Protein AF-M5BX01-F1 (afdb_monomer)

Secondary structure (DSSP, 8-state):
-PPPEEEEE-TTSHHHHHHHHHHHHTT-EEEEEEEGGGTT-HHHHHHHHTTPEEEEE-TT-HHHHHHHHTT-SEEEE---GGGHHHHHHHHHHHHHHH-

Radius of gyration: 12.38 Å; Cα contacts (8 Å, |Δi|>4): 169; chains: 1; bounding box: 31×28×32 Å

Sequence (99 aa):
MSTKTVALAGANGYVGKAFAKEFLQQGLDLRILTRGESINSAPLQEFKSKGASLHAISYDDEASIVKALQGVDVVVSTVAGTALVSAQVPLIKAAKAAA

Mean predicted aligned error: 2.62 Å

Nearest PDB structures (foldseek):
  3c3x-assembly2_B  TM=9.460E-01  e=2.747E-07  Ocimum basilicum
  2qys-assembly2_B  TM=9.450E-01  e=1.412E-06  Ocimum basilicum
  2r2g-assembly1_A  TM=9.450E-01  e=1.322E-06  Ocimum basilicum
  6rfs-assembly1_E  TM=8.513E-01  e=9.855E-04  Yarrowia lipolytica
  6yj4-assembly1_P  TM=8.428E-01  e=1.777E-03  Yarrowia lipolytica

Organism: Thanatephorus cucumeris (strain AG1-IB / isolate 7/3/14) (NCBI:txid1108050)

pLDDT: mean 95.77, std 5.78, range [52.16, 98.69]

InterPro domains:
  IPR008030 NmrA-like domain [PF05368] (3-98)
  IPR036291 NAD(P)-binding domain superfamily [SSF51735] (1-98)
  IPR051609 NmrA-type/Isoflavone reductase-like domain-containing protein [PTHR47706] (1-98)

Foldseek 3Di:
DDAAEEEEEPCVDPVNVVVLVVCLVVVHAAEYEDAPVCCPPPSNVVSVVSRHHYQHADLVDLVSLLVSCAPHPYYHYPDDPVCCCSRVVSNVVSNVVND

Structure (mmCIF, N/CA/C/O backbone):
data_AF-M5BX01-F1
#
_entry.id   AF-M5BX01-F1
#
loop_
_atom_site.group_PDB
_atom_site.id
_atom_site.type_symbol
_atom_site.label_atom_id
_atom_site.label_alt_id
_atom_site.label_comp_id
_atom_site.label_asym_id
_atom_site.label_entity_id
_atom_site.label_seq_id
_atom_site.pdbx_PDB_ins_code
_atom_site.Cartn_x
_atom_site.Cartn_y
_atom_site.Cartn_z
_atom_site.occupancy
_atom_site.B_iso_or_equiv
_atom_site.auth_seq_id
_atom_site.auth_comp_id
_atom_site.auth_asym_id
_atom_site.auth_atom_id
_atom_site.pdbx_PDB_model_num
ATOM 1 N N . MET A 1 1 ? -17.552 0.618 16.121 1.00 52.16 1 MET A N 1
ATOM 2 C CA . MET A 1 1 ? -17.345 0.218 14.713 1.00 52.16 1 MET A CA 1
ATOM 3 C C . MET A 1 1 ? -15.897 -0.213 14.578 1.00 52.16 1 MET A C 1
ATOM 5 O O . MET A 1 1 ? -15.053 0.491 15.113 1.00 52.16 1 MET A O 1
ATOM 9 N N . SER A 1 2 ? -15.609 -1.358 13.960 1.00 73.06 2 SER A N 1
ATOM 10 C CA . SER A 1 2 ? -14.222 -1.791 13.741 1.00 73.06 2 SER A CA 1
ATOM 11 C C . SER A 1 2 ? -13.546 -0.867 12.727 1.00 73.06 2 SER A C 1
ATOM 13 O O . SER A 1 2 ? -14.120 -0.615 11.665 1.00 73.06 2 SER A O 1
ATOM 15 N N . THR A 1 3 ? -12.362 -0.348 13.057 1.00 81.56 3 THR A N 1
ATOM 16 C CA . THR A 1 3 ? -11.539 0.439 12.128 1.00 81.56 3 THR A CA 1
ATOM 17 C C . THR A 1 3 ? -11.203 -0.411 10.908 1.00 81.56 3 THR A C 1
ATOM 19 O O . THR A 1 3 ? -10.806 -1.563 11.060 1.00 81.56 3 THR A O 1
ATOM 22 N N . LYS A 1 4 ? -11.389 0.145 9.707 1.00 94.75 4 LYS A N 1
ATOM 23 C CA . LYS A 1 4 ? -11.055 -0.533 8.452 1.00 94.75 4 LYS A CA 1
ATOM 24 C C . LYS A 1 4 ? -9.569 -0.378 8.148 1.00 94.75 4 LYS A C 1
ATOM 26 O O . LYS A 1 4 ? -9.063 0.747 8.168 1.00 94.75 4 LYS A O 1
ATOM 31 N N . THR A 1 5 ? -8.904 -1.485 7.829 1.00 97.38 5 THR A N 1
ATOM 32 C CA . THR A 1 5 ? -7.518 -1.474 7.355 1.00 97.38 5 THR A CA 1
ATOM 33 C C . THR A 1 5 ? -7.504 -1.262 5.845 1.00 97.38 5 THR A C 1
ATOM 35 O O . THR A 1 5 ? -8.061 -2.057 5.085 1.00 97.38 5 THR A O 1
ATOM 38 N N . VAL A 1 6 ? -6.857 -0.184 5.398 1.00 98.38 6 VAL A N 1
ATOM 39 C CA . VAL A 1 6 ? -6.782 0.208 3.984 1.00 98.38 6 VAL A CA 1
ATOM 40 C C . VAL A 1 6 ? -5.347 0.098 3.488 1.00 98.38 6 VAL A C 1
ATOM 42 O O . VAL A 1 6 ? -4.462 0.798 3.978 1.00 98.38 6 VAL A O 1
ATOM 45 N N . ALA A 1 7 ? -5.118 -0.737 2.474 1.00 98.50 7 ALA A N 1
ATOM 46 C CA . ALA A 1 7 ? -3.859 -0.763 1.743 1.00 98.50 7 ALA A CA 1
ATOM 47 C C . ALA A 1 7 ? -3.867 0.272 0.614 1.00 98.50 7 ALA A C 1
ATOM 49 O O . ALA A 1 7 ? -4.737 0.239 -0.252 1.00 98.50 7 ALA A O 1
ATOM 50 N N . LEU A 1 8 ? -2.877 1.161 0.585 1.00 98.69 8 LEU A N 1
ATOM 51 C CA . LEU A 1 8 ? -2.721 2.197 -0.432 1.00 98.69 8 LEU A CA 1
ATOM 52 C C . LEU A 1 8 ? -1.425 1.994 -1.222 1.00 98.69 8 LEU A C 1
ATOM 54 O O . LEU A 1 8 ? -0.327 2.186 -0.697 1.00 98.69 8 LEU A O 1
ATOM 58 N N . ALA A 1 9 ? -1.553 1.670 -2.507 1.00 98.25 9 ALA A N 1
ATOM 59 C CA . ALA A 1 9 ? -0.442 1.650 -3.454 1.00 98.25 9 ALA A CA 1
ATOM 60 C C . ALA A 1 9 ? -0.313 3.005 -4.165 1.00 98.25 9 ALA A C 1
ATOM 62 O O . ALA A 1 9 ? -1.299 3.567 -4.635 1.00 98.25 9 ALA A O 1
ATOM 63 N N . GLY A 1 10 ? 0.914 3.521 -4.291 1.00 97.12 10 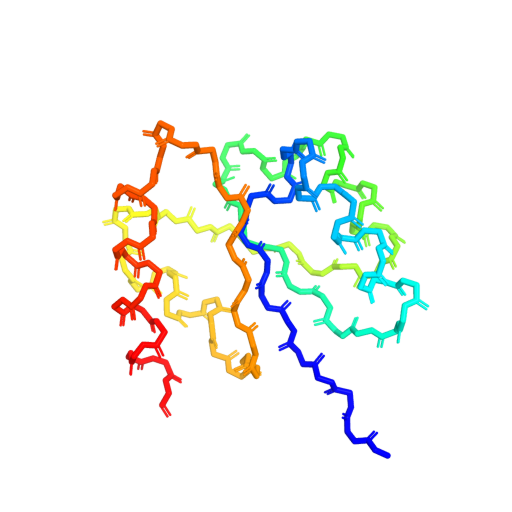GLY A N 1
ATOM 64 C CA . GLY A 1 10 ? 1.172 4.790 -4.989 1.00 97.12 10 GLY A CA 1
ATOM 65 C C . GLY A 1 10 ? 1.087 6.046 -4.112 1.00 97.12 10 GLY A C 1
ATOM 66 O O . GLY A 1 10 ? 1.004 7.151 -4.646 1.00 97.12 10 GLY A O 1
ATOM 67 N N . ALA A 1 11 ? 1.181 5.906 -2.784 1.00 97.75 11 ALA A N 1
ATOM 68 C CA . ALA A 1 11 ? 1.096 7.018 -1.826 1.00 97.75 11 ALA A CA 1
ATOM 69 C C . ALA A 1 11 ? 2.165 8.118 -2.012 1.00 97.75 11 ALA A C 1
ATOM 71 O O . ALA A 1 11 ? 1.973 9.248 -1.576 1.00 97.75 11 ALA A O 1
ATOM 72 N N . ASN A 1 1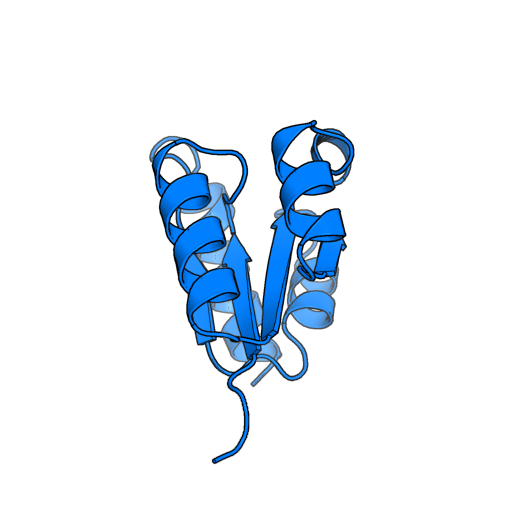2 ? 3.291 7.818 -2.672 1.00 94.94 12 ASN A N 1
ATOM 73 C CA . ASN A 1 12 ? 4.339 8.806 -2.959 1.00 94.94 12 ASN A CA 1
ATOM 74 C C . ASN A 1 12 ? 4.001 9.715 -4.167 1.00 94.94 12 ASN A C 1
ATOM 76 O O . ASN A 1 12 ? 4.667 10.729 -4.381 1.00 94.94 12 ASN A O 1
ATOM 80 N N . GLY A 1 13 ? 2.988 9.356 -4.965 1.00 95.31 13 GLY A N 1
ATOM 81 C CA . GLY A 1 13 ? 2.511 10.136 -6.110 1.00 95.31 13 GLY A CA 1
ATOM 82 C C . GLY A 1 13 ? 1.585 11.289 -5.711 1.00 95.31 13 GLY A C 1
ATOM 83 O O . GLY A 1 13 ? 1.139 11.378 -4.572 1.00 95.31 13 GLY A O 1
ATOM 84 N N . TYR A 1 14 ? 1.275 12.177 -6.660 1.00 95.81 14 TYR A N 1
ATOM 85 C CA . TYR A 1 14 ? 0.450 13.368 -6.406 1.00 95.81 14 TYR A CA 1
ATOM 86 C C . TYR A 1 14 ? -0.934 13.021 -5.833 1.00 95.81 14 TYR A C 1
ATOM 88 O O . TYR A 1 14 ? -1.295 13.500 -4.761 1.00 95.81 14 TYR A O 1
ATOM 96 N N . VAL A 1 15 ? -1.666 12.124 -6.502 1.00 97.00 15 VAL A N 1
ATOM 97 C CA . VAL A 1 15 ? -2.993 11.668 -6.057 1.00 97.00 15 VAL A CA 1
ATOM 98 C C . VAL A 1 15 ? -2.888 10.878 -4.751 1.00 97.00 15 VAL A C 1
ATOM 100 O O . VAL A 1 15 ? -3.609 11.162 -3.799 1.00 97.00 15 VAL A O 1
ATOM 103 N N . GLY A 1 16 ? -1.942 9.940 -4.663 1.00 97.81 16 GLY A N 1
ATOM 104 C CA . GLY A 1 16 ? -1.769 9.090 -3.483 1.00 97.81 16 GLY A CA 1
ATOM 105 C C . GLY A 1 16 ? -1.502 9.860 -2.189 1.00 97.81 16 GLY A C 1
ATOM 106 O O . GLY A 1 16 ? -2.008 9.468 -1.142 1.00 97.81 16 GLY A O 1
ATOM 107 N N . LYS A 1 17 ? -0.787 10.993 -2.250 1.00 98.19 17 LYS A N 1
ATOM 108 C CA . LYS A 1 17 ? -0.567 11.858 -1.078 1.00 98.19 17 LYS A CA 1
ATOM 109 C C . LYS A 1 17 ? -1.868 12.431 -0.517 1.00 98.19 17 LYS A C 1
ATOM 111 O O . LYS A 1 17 ? -2.014 12.510 0.701 1.00 98.19 17 LYS A O 1
ATOM 116 N N . ALA A 1 18 ? -2.799 12.830 -1.387 1.00 98.19 18 ALA A N 1
ATOM 117 C CA . ALA A 1 18 ? -4.094 13.361 -0.966 1.00 98.19 18 ALA A CA 1
ATOM 118 C C . ALA A 1 18 ? -4.931 12.282 -0.263 1.00 98.19 18 ALA A C 1
ATOM 120 O O . ALA A 1 18 ? -5.444 12.524 0.827 1.00 98.19 18 ALA A O 1
ATOM 121 N N . PHE A 1 19 ? -4.974 11.070 -0.828 1.00 98.44 19 PHE A N 1
ATOM 122 C CA . PHE A 1 19 ? -5.639 9.921 -0.206 1.00 98.44 19 PHE A CA 1
ATOM 123 C C . PHE A 1 19 ? -5.013 9.544 1.140 1.00 98.44 19 PHE A C 1
ATOM 125 O O . PHE A 1 19 ? -5.730 9.406 2.124 1.00 98.44 19 PHE A O 1
ATOM 132 N N . ALA A 1 20 ? -3.683 9.427 1.214 1.00 98.44 20 ALA A N 1
ATOM 133 C CA . ALA A 1 20 ? -2.987 9.080 2.453 1.00 98.44 20 ALA A CA 1
ATOM 134 C C . ALA A 1 20 ? -3.277 10.086 3.578 1.00 98.44 20 ALA A C 1
ATOM 136 O O . ALA A 1 20 ? -3.532 9.690 4.714 1.00 98.44 20 ALA A O 1
ATOM 137 N N . LYS A 1 21 ? -3.278 11.388 3.256 1.00 98.19 21 LYS A N 1
ATOM 138 C CA . LYS A 1 21 ? -3.634 12.444 4.208 1.00 98.19 21 LYS A CA 1
ATOM 139 C C . LYS A 1 21 ? -5.063 12.273 4.728 1.00 98.19 21 LYS A C 1
ATOM 141 O O . LYS A 1 21 ? -5.252 12.296 5.940 1.00 98.19 21 LYS A O 1
ATOM 146 N N . GLU A 1 22 ? -6.034 12.098 3.836 1.00 98.00 22 GLU A N 1
ATOM 147 C CA . GLU A 1 22 ? -7.445 11.979 4.218 1.00 98.00 22 GLU A CA 1
ATOM 148 C C . GLU A 1 22 ? -7.709 10.701 5.027 1.00 98.00 22 GLU A C 1
ATOM 150 O O . GLU A 1 22 ? -8.362 10.747 6.062 1.00 98.00 22 GLU A O 1
ATOM 155 N N . PHE A 1 23 ? -7.138 9.560 4.629 1.00 97.88 23 PHE A N 1
ATOM 156 C CA . PHE A 1 23 ? -7.309 8.296 5.353 1.00 97.88 23 PHE A CA 1
ATOM 157 C C . PHE A 1 23 ? -6.808 8.371 6.797 1.00 97.88 23 PHE A C 1
ATOM 159 O O . PHE A 1 23 ? -7.486 7.890 7.704 1.00 97.88 23 PHE A O 1
ATOM 166 N N . LEU A 1 24 ? -5.666 9.026 7.022 1.00 97.44 24 LEU A N 1
ATOM 167 C CA . LEU A 1 24 ? -5.156 9.269 8.372 1.00 97.44 24 LEU A CA 1
ATOM 168 C C . LEU A 1 24 ? -6.052 10.239 9.156 1.00 97.44 24 LEU A C 1
ATOM 170 O O . LEU A 1 24 ? -6.283 10.023 10.342 1.00 97.44 24 LEU A O 1
ATOM 174 N N . GLN A 1 25 ? -6.591 11.281 8.512 1.00 97.06 25 GLN A N 1
ATOM 175 C CA . GLN A 1 25 ? -7.521 12.225 9.149 1.00 97.06 25 GLN A CA 1
ATOM 176 C C . GLN A 1 25 ? -8.835 11.562 9.582 1.00 97.06 25 GLN A C 1
ATOM 178 O O . GLN A 1 25 ? -9.372 11.904 10.632 1.00 97.06 25 GLN A O 1
ATOM 183 N N . GLN A 1 26 ? -9.315 10.588 8.811 1.00 95.88 26 GLN A N 1
ATOM 184 C CA . GLN A 1 26 ? -10.506 9.793 9.123 1.00 95.88 26 GLN A CA 1
ATOM 185 C C . GLN A 1 26 ? -10.238 8.679 10.156 1.00 95.88 26 GLN A C 1
ATOM 187 O O . GLN A 1 26 ? -11.155 7.946 10.522 1.00 95.88 26 GLN A O 1
ATOM 192 N N . GLY A 1 27 ? -8.994 8.523 10.626 1.00 95.38 27 GLY A N 1
ATOM 193 C CA . GLY A 1 27 ? -8.622 7.509 11.616 1.00 95.38 27 GLY A CA 1
ATOM 194 C C . GLY A 1 27 ? -8.647 6.072 11.085 1.00 95.38 27 GLY A C 1
ATOM 195 O O . GLY A 1 27 ? -8.835 5.139 11.867 1.00 95.38 27 GLY A O 1
ATOM 196 N N . LEU A 1 28 ? -8.484 5.880 9.771 1.00 97.06 28 LEU A N 1
ATOM 197 C CA . LEU A 1 28 ? -8.354 4.552 9.168 1.00 97.06 28 LEU A CA 1
ATOM 198 C C . LEU A 1 28 ? -6.980 3.952 9.486 1.00 97.06 28 LEU A C 1
ATOM 200 O O . LEU A 1 28 ? -5.980 4.669 9.558 1.00 97.06 28 LEU A O 1
ATOM 204 N N . ASP A 1 29 ? -6.915 2.625 9.612 1.00 97.88 29 ASP A N 1
ATOM 205 C CA . ASP A 1 29 ? -5.635 1.922 9.720 1.00 97.88 29 ASP A CA 1
ATOM 206 C C . ASP A 1 29 ? -4.977 1.883 8.335 1.00 97.88 29 ASP A C 1
ATOM 208 O O . ASP A 1 29 ? -5.315 1.067 7.471 1.00 97.88 29 ASP A O 1
ATOM 212 N N . LEU A 1 30 ? -4.089 2.849 8.088 1.00 98.56 30 LEU A N 1
ATOM 213 C CA . LEU A 1 30 ? -3.474 3.050 6.784 1.00 98.56 30 LEU A CA 1
ATOM 214 C C . LEU A 1 30 ? -2.205 2.210 6.628 1.00 98.56 30 LEU A C 1
ATOM 216 O O . LEU A 1 30 ? -1.183 2.435 7.284 1.00 98.56 30 LEU A O 1
ATOM 220 N N . ARG A 1 31 ? -2.235 1.310 5.646 1.00 98.56 31 ARG A N 1
ATOM 221 C CA . ARG A 1 31 ? -1.100 0.510 5.197 1.00 98.56 31 ARG A CA 1
ATOM 222 C C . ARG A 1 31 ? -0.605 0.998 3.841 1.00 98.56 31 ARG A C 1
ATOM 224 O O . ARG A 1 31 ? -1.251 0.796 2.823 1.00 98.56 31 ARG A O 1
ATOM 231 N N . ILE A 1 32 ? 0.561 1.625 3.783 1.00 98.69 32 ILE A N 1
ATOM 232 C CA . ILE A 1 32 ? 1.136 2.091 2.518 1.00 98.69 32 ILE A CA 1
ATOM 233 C C . ILE A 1 32 ? 2.000 0.992 1.905 1.00 98.69 32 ILE A C 1
ATOM 235 O O . ILE A 1 32 ? 2.994 0.571 2.498 1.00 98.69 32 ILE A O 1
ATOM 239 N N . LEU A 1 33 ? 1.655 0.594 0.681 1.00 98.38 33 LEU A N 1
ATOM 240 C CA . LEU A 1 33 ? 2.454 -0.305 -0.141 1.00 98.38 33 LEU A CA 1
ATOM 241 C C . LEU A 1 33 ? 3.424 0.517 -0.990 1.00 98.38 33 LEU A C 1
ATOM 243 O O . LEU A 1 33 ? 3.020 1.394 -1.762 1.00 98.38 33 LEU A O 1
ATOM 247 N N . THR A 1 34 ? 4.717 0.244 -0.854 1.00 97.19 34 THR A N 1
ATOM 248 C CA . THR A 1 34 ? 5.765 0.978 -1.568 1.00 97.19 34 THR A CA 1
ATOM 249 C C . THR A 1 34 ? 6.879 0.053 -2.024 1.00 97.19 34 THR A C 1
ATOM 251 O O . THR A 1 34 ? 7.136 -0.977 -1.411 1.00 97.19 34 THR A O 1
ATOM 254 N N . ARG A 1 35 ? 7.573 0.424 -3.100 1.00 95.12 35 ARG A N 1
ATOM 255 C CA . ARG A 1 35 ? 8.780 -0.296 -3.521 1.00 95.12 35 ARG A CA 1
ATOM 256 C C . ARG A 1 35 ? 9.881 -0.074 -2.487 1.00 95.12 35 ARG A C 1
ATOM 258 O O . ARG A 1 35 ? 9.991 1.028 -1.947 1.00 95.12 35 ARG A O 1
ATOM 265 N N . GLY A 1 36 ? 10.717 -1.086 -2.254 1.00 92.62 36 GLY A N 1
ATOM 266 C CA . GLY A 1 36 ? 11.804 -1.018 -1.267 1.00 92.62 36 GLY A CA 1
ATOM 267 C C . GLY A 1 36 ? 12.705 0.212 -1.438 1.00 92.62 36 GLY A C 1
ATOM 268 O O . GLY A 1 36 ? 12.962 0.925 -0.476 1.00 92.62 36 GLY A O 1
ATOM 269 N N . GLU A 1 37 ? 13.073 0.547 -2.676 1.00 93.44 37 GLU A N 1
ATOM 270 C CA . GLU A 1 37 ? 13.867 1.743 -3.014 1.00 93.44 37 GLU A CA 1
ATOM 271 C C . GLU A 1 37 ? 13.210 3.078 -2.612 1.00 93.44 37 GLU A C 1
ATOM 273 O O . GLU A 1 37 ? 13.889 4.076 -2.396 1.00 93.44 37 GLU A O 1
ATOM 278 N N . SER A 1 38 ? 11.879 3.116 -2.512 1.00 93.25 38 SER A N 1
ATOM 279 C CA . SER A 1 38 ? 11.108 4.329 -2.225 1.00 93.25 38 SER A CA 1
ATOM 280 C C . SER A 1 38 ? 10.730 4.460 -0.749 1.00 93.25 38 SER A C 1
ATOM 282 O O . SER A 1 38 ? 10.190 5.495 -0.369 1.00 93.25 38 SER A O 1
ATOM 284 N N . ILE A 1 39 ? 10.986 3.448 0.091 1.00 95.19 39 ILE A N 1
ATOM 285 C CA . ILE A 1 39 ? 10.473 3.405 1.471 1.00 95.19 39 ILE A CA 1
ATOM 286 C C . ILE A 1 39 ? 10.953 4.576 2.334 1.00 95.19 39 ILE A C 1
ATOM 288 O O . ILE A 1 39 ? 10.217 5.049 3.195 1.00 95.19 39 ILE A O 1
ATOM 292 N N . ASN A 1 40 ? 12.155 5.087 2.066 1.00 96.25 40 ASN A N 1
ATOM 293 C CA . ASN A 1 40 ? 12.763 6.191 2.807 1.00 96.25 40 ASN A CA 1
ATOM 294 C C . ASN A 1 40 ? 12.455 7.572 2.208 1.00 96.25 40 ASN A C 1
ATOM 296 O O . ASN A 1 40 ? 13.066 8.558 2.615 1.00 96.25 40 ASN A O 1
ATOM 300 N N . SER A 1 41 ? 11.533 7.680 1.243 1.00 97.00 41 SER A N 1
ATOM 301 C CA . SER A 1 41 ? 11.169 8.989 0.700 1.00 97.00 41 SER A CA 1
ATOM 302 C C . SER A 1 41 ? 10.533 9.872 1.780 1.00 97.00 41 SER A C 1
ATOM 304 O O . SER A 1 41 ? 9.771 9.399 2.629 1.00 97.00 41 SER A O 1
ATOM 306 N N . ALA A 1 42 ? 10.817 11.177 1.727 1.00 97.12 42 ALA A N 1
ATOM 307 C CA . ALA A 1 42 ? 10.316 12.129 2.719 1.00 97.12 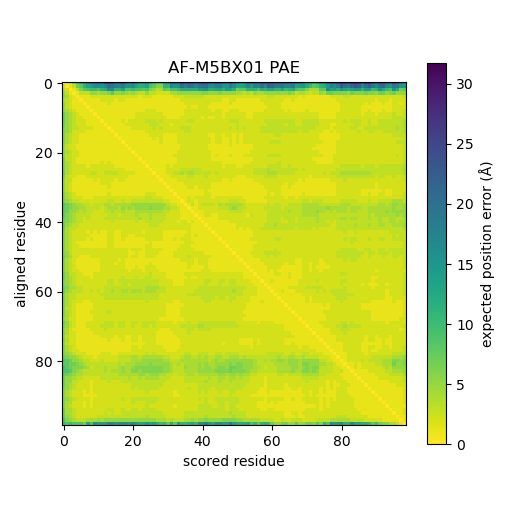42 ALA A CA 1
ATOM 308 C C . ALA A 1 42 ? 8.781 12.074 2.905 1.00 97.12 42 ALA A C 1
ATOM 310 O O . ALA A 1 42 ? 8.349 11.996 4.055 1.00 97.12 42 ALA A O 1
ATOM 311 N N . PRO A 1 43 ? 7.945 12.006 1.841 1.00 96.38 43 PRO A N 1
ATOM 312 C CA . PRO A 1 43 ? 6.495 11.896 2.017 1.00 96.38 43 PRO A CA 1
ATOM 313 C C . PRO A 1 43 ? 6.062 10.633 2.770 1.00 96.38 43 PRO A C 1
ATOM 315 O O . PRO A 1 43 ? 5.147 10.685 3.585 1.00 96.38 43 PRO A O 1
ATOM 318 N N . LEU A 1 44 ? 6.712 9.490 2.528 1.00 97.94 44 LEU A N 1
ATOM 319 C CA . LEU A 1 44 ? 6.342 8.242 3.198 1.00 97.94 44 LEU A CA 1
ATOM 320 C C . LEU A 1 44 ? 6.754 8.237 4.669 1.00 97.94 44 LEU A C 1
ATOM 322 O O . LEU A 1 44 ? 5.993 7.762 5.510 1.00 97.94 44 LEU A O 1
ATOM 326 N N . GLN A 1 45 ? 7.916 8.805 4.991 1.00 98.38 45 GLN A N 1
ATOM 327 C CA . GLN A 1 45 ? 8.339 8.971 6.382 1.00 98.38 45 GLN A CA 1
ATOM 328 C C . GLN A 1 45 ? 7.434 9.957 7.138 1.00 98.38 45 GLN A C 1
ATOM 330 O O . GLN A 1 45 ? 7.137 9.730 8.309 1.00 98.38 45 GLN A O 1
ATOM 335 N N . GLU A 1 46 ? 6.917 10.992 6.468 1.00 97.94 46 GLU A N 1
ATOM 336 C CA . GLU A 1 46 ? 5.900 11.887 7.034 1.00 97.94 46 GLU A CA 1
ATOM 337 C C . GLU A 1 46 ? 4.576 11.157 7.314 1.00 97.94 46 GLU A C 1
ATOM 339 O O . GLU A 1 46 ? 3.989 11.322 8.380 1.00 97.94 46 GLU A O 1
ATOM 344 N N . PHE A 1 47 ? 4.088 10.315 6.398 1.00 98.44 47 PHE A N 1
ATOM 345 C CA . PHE A 1 47 ? 2.880 9.527 6.672 1.00 98.44 47 PHE A CA 1
ATOM 346 C C . PHE A 1 47 ? 3.097 8.513 7.795 1.00 98.44 47 PHE A C 1
ATOM 348 O O . PHE A 1 47 ? 2.207 8.318 8.623 1.00 98.44 47 PHE A O 1
ATOM 355 N N . LYS A 1 48 ? 4.291 7.916 7.870 1.00 98.44 48 LYS A N 1
ATOM 356 C CA . LYS A 1 48 ? 4.663 7.006 8.954 1.00 98.44 48 LYS A CA 1
ATOM 357 C C . LYS A 1 48 ? 4.628 7.698 10.316 1.00 98.44 48 LYS A C 1
ATOM 359 O O . LYS A 1 48 ? 4.068 7.145 11.257 1.00 98.44 48 LYS A O 1
ATOM 364 N N . SER A 1 49 ? 5.170 8.914 10.428 1.00 98.19 49 SER A N 1
ATOM 365 C CA . SER A 1 49 ? 5.123 9.674 11.687 1.00 98.19 49 SER A CA 1
ATOM 366 C C . SER A 1 49 ? 3.703 10.089 12.090 1.00 98.19 49 SER A C 1
ATOM 368 O O . SER A 1 49 ? 3.451 10.327 13.268 1.00 98.19 49 SER A O 1
ATOM 370 N N . LYS A 1 50 ? 2.764 10.117 11.136 1.00 97.81 50 LYS A N 1
ATOM 371 C CA . LYS A 1 50 ? 1.332 10.373 11.354 1.00 97.81 50 LYS A CA 1
ATOM 372 C C . LYS A 1 50 ? 0.492 9.109 11.579 1.00 97.81 50 LYS A C 1
ATOM 374 O O . LYS A 1 50 ? -0.725 9.217 11.667 1.00 97.81 50 LYS A O 1
ATOM 379 N N . GLY A 1 51 ? 1.118 7.934 11.682 1.00 97.69 51 GLY A N 1
ATOM 380 C CA . GLY A 1 51 ? 0.447 6.682 12.047 1.00 97.69 51 GLY A CA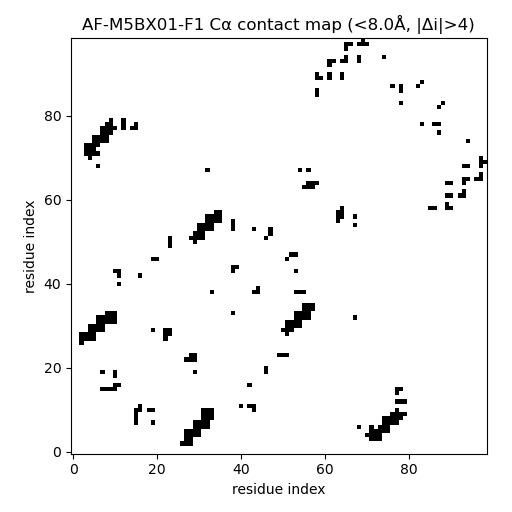 1
ATOM 381 C C . GLY A 1 51 ? 0.259 5.673 10.915 1.00 97.69 51 GLY A C 1
ATOM 382 O O . GLY A 1 51 ? -0.260 4.591 11.170 1.00 97.69 51 GLY A O 1
ATOM 383 N N . ALA A 1 52 ? 0.701 5.960 9.685 1.00 98.44 52 ALA A N 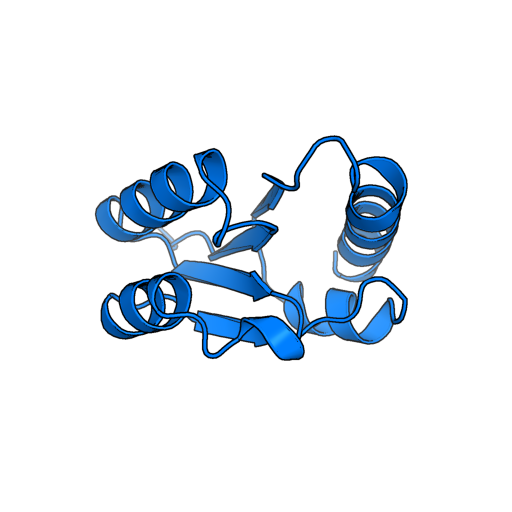1
ATOM 384 C CA . ALA A 1 52 ? 0.681 4.952 8.626 1.00 98.44 52 ALA A CA 1
ATOM 385 C C . ALA A 1 52 ? 1.734 3.857 8.874 1.00 98.44 52 ALA A C 1
ATOM 387 O O . ALA A 1 52 ? 2.862 4.130 9.290 1.00 98.44 52 ALA A O 1
ATOM 388 N N . SER A 1 53 ? 1.415 2.615 8.516 1.00 98.31 53 SER A N 1
ATOM 389 C CA . SER A 1 53 ? 2.411 1.546 8.412 1.00 98.31 53 SER A CA 1
ATOM 390 C C . SER A 1 53 ? 2.984 1.492 6.992 1.00 98.31 53 SER A C 1
ATOM 392 O O . SER A 1 53 ? 2.245 1.563 6.013 1.00 98.31 53 SER A O 1
ATOM 394 N N . LEU A 1 54 ? 4.309 1.380 6.855 1.00 98.44 54 LEU A N 1
ATOM 395 C CA . LEU A 1 54 ? 4.973 1.249 5.552 1.00 98.44 54 LEU A CA 1
ATOM 396 C C . LEU A 1 54 ? 5.337 -0.210 5.296 1.00 98.44 54 LEU A C 1
ATOM 398 O O . LEU A 1 54 ? 6.006 -0.830 6.121 1.00 98.44 54 LEU A O 1
ATOM 402 N N . HIS A 1 55 ? 4.938 -0.731 4.140 1.00 98.12 55 HIS A N 1
ATOM 403 C CA . HIS A 1 55 ? 5.194 -2.108 3.729 1.00 98.12 55 HIS A CA 1
ATOM 404 C C . HIS A 1 55 ? 5.930 -2.099 2.395 1.00 98.12 55 HIS A C 1
ATOM 406 O O . HIS A 1 55 ? 5.403 -1.639 1.378 1.00 98.12 55 HIS A O 1
ATOM 412 N N . ALA A 1 56 ? 7.175 -2.575 2.421 1.0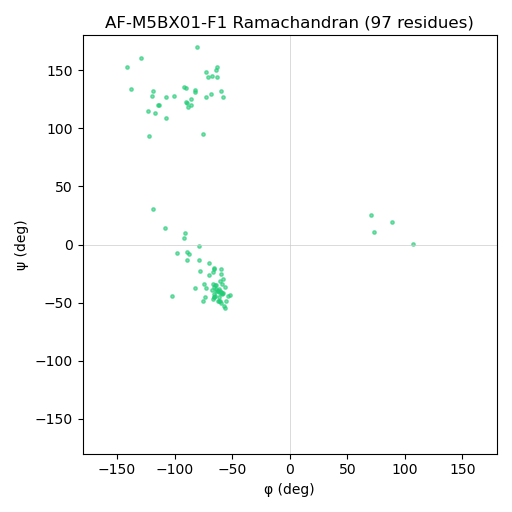0 97.50 56 ALA A N 1
ATOM 413 C CA . ALA A 1 56 ? 7.960 -2.768 1.214 1.00 97.50 56 ALA A CA 1
ATOM 414 C C . ALA A 1 56 ? 7.417 -3.973 0.438 1.00 97.50 56 ALA A C 1
ATOM 416 O O . ALA A 1 56 ? 7.311 -5.064 0.994 1.00 97.50 56 ALA A O 1
ATOM 417 N N . ILE A 1 57 ? 7.113 -3.771 -0.840 1.00 97.50 57 ILE A N 1
ATOM 418 C CA . ILE A 1 57 ? 6.687 -4.817 -1.771 1.00 97.50 57 ILE A CA 1
ATOM 419 C C . ILE A 1 57 ? 7.517 -4.758 -3.055 1.00 97.50 57 ILE A C 1
ATOM 421 O O . ILE A 1 57 ? 8.099 -3.720 -3.389 1.00 97.50 57 ILE A O 1
ATOM 425 N N . SER A 1 58 ? 7.524 -5.859 -3.799 1.00 96.25 58 SER A N 1
ATOM 426 C CA . SER A 1 58 ? 7.952 -5.895 -5.195 1.00 96.25 58 SER A CA 1
ATOM 427 C C . SER A 1 58 ? 6.779 -6.338 -6.061 1.00 96.25 58 SER A C 1
ATOM 429 O O . SER A 1 58 ? 6.116 -7.322 -5.752 1.00 96.25 58 SER A O 1
ATOM 431 N N . TYR A 1 59 ? 6.519 -5.621 -7.156 1.00 95.25 59 TYR A N 1
ATOM 432 C CA . TYR A 1 59 ? 5.461 -6.003 -8.098 1.00 95.25 59 TYR A CA 1
ATOM 433 C C . TYR A 1 59 ? 5.806 -7.265 -8.902 1.00 95.25 59 TYR A C 1
ATOM 435 O O . TYR A 1 59 ? 4.906 -7.896 -9.449 1.00 95.25 59 TYR A O 1
ATOM 443 N N . ASP A 1 60 ? 7.083 -7.654 -8.905 1.00 95.06 60 ASP A N 1
ATOM 444 C CA . ASP A 1 60 ? 7.583 -8.886 -9.518 1.00 95.06 60 ASP A CA 1
ATOM 445 C C . ASP A 1 60 ? 7.566 -10.082 -8.543 1.00 95.06 60 ASP A C 1
ATOM 447 O O . ASP A 1 60 ? 7.838 -11.211 -8.945 1.00 95.06 60 ASP A O 1
ATOM 451 N N . ASP A 1 61 ? 7.240 -9.853 -7.264 1.00 96.25 61 ASP A N 1
ATOM 452 C CA . ASP A 1 61 ? 7.113 -10.885 -6.230 1.00 96.25 61 ASP A CA 1
ATOM 453 C C . ASP A 1 61 ? 5.708 -10.845 -5.619 1.00 96.25 61 ASP A C 1
ATOM 455 O O . ASP A 1 61 ? 5.434 -10.113 -4.662 1.00 96.25 61 ASP A O 1
ATOM 459 N N . GLU A 1 62 ? 4.811 -11.663 -6.167 1.00 95.12 62 GLU A N 1
ATOM 460 C CA . GLU A 1 62 ? 3.423 -11.758 -5.710 1.00 95.12 62 GLU A CA 1
ATOM 461 C C . GLU A 1 62 ? 3.323 -12.096 -4.213 1.00 95.12 62 GLU A C 1
ATOM 463 O O . GLU A 1 62 ? 2.474 -11.535 -3.518 1.00 95.12 62 GLU A O 1
ATOM 468 N N . ALA A 1 63 ? 4.219 -12.934 -3.678 1.00 96.94 63 ALA A N 1
ATOM 469 C CA . ALA A 1 63 ? 4.190 -13.328 -2.271 1.00 96.94 63 ALA A CA 1
ATOM 470 C C . ALA A 1 63 ? 4.458 -12.136 -1.338 1.00 96.94 63 ALA A C 1
ATOM 472 O O . ALA A 1 63 ? 3.843 -12.035 -0.270 1.00 96.94 63 ALA A O 1
ATOM 473 N N . SER A 1 64 ? 5.317 -11.199 -1.758 1.00 97.69 64 SER A N 1
ATOM 474 C CA . SER A 1 64 ? 5.547 -9.951 -1.019 1.00 97.69 64 SER A CA 1
ATOM 475 C C . SER A 1 64 ? 4.267 -9.120 -0.887 1.00 97.69 64 SER A C 1
ATOM 477 O O . SER A 1 64 ? 3.978 -8.585 0.187 1.00 97.69 64 SER A O 1
ATOM 479 N N . ILE A 1 65 ? 3.463 -9.064 -1.954 1.00 98.25 65 ILE A N 1
ATOM 480 C CA . ILE A 1 65 ? 2.205 -8.317 -1.986 1.00 98.25 65 ILE A CA 1
ATOM 481 C C . ILE A 1 65 ? 1.144 -9.044 -1.159 1.00 98.25 65 ILE A C 1
ATOM 483 O O . ILE A 1 65 ? 0.490 -8.411 -0.336 1.00 98.25 65 ILE A O 1
ATOM 487 N N . VAL A 1 66 ? 1.009 -10.367 -1.313 1.00 98.31 66 VAL A N 1
ATOM 488 C CA . VAL A 1 66 ? 0.052 -11.182 -0.543 1.00 98.31 66 VAL A CA 1
ATOM 489 C C . VAL A 1 66 ? 0.276 -10.992 0.951 1.00 98.31 66 VAL A C 1
ATOM 491 O O . VAL A 1 66 ? -0.662 -10.670 1.676 1.00 98.31 66 VAL A O 1
ATOM 494 N N . LYS A 1 67 ? 1.527 -11.095 1.411 1.00 97.75 67 LYS A N 1
ATOM 495 C CA . LYS A 1 67 ? 1.879 -10.869 2.817 1.00 97.75 67 LYS A CA 1
ATOM 496 C C . LYS A 1 67 ? 1.476 -9.472 3.296 1.00 97.75 67 LYS A C 1
ATOM 498 O O . LYS A 1 67 ? 0.954 -9.332 4.398 1.00 97.75 67 LYS A O 1
ATOM 503 N N . ALA A 1 68 ? 1.690 -8.442 2.479 1.00 97.56 68 ALA A N 1
ATOM 504 C CA . ALA A 1 68 ? 1.303 -7.077 2.826 1.00 97.56 68 ALA A CA 1
ATOM 505 C C . ALA A 1 68 ? -0.224 -6.866 2.840 1.00 97.56 68 ALA A C 1
ATOM 507 O O . ALA A 1 68 ? -0.713 -5.998 3.565 1.00 97.56 68 ALA A O 1
ATOM 508 N N . LEU A 1 69 ? -0.978 -7.657 2.072 1.00 97.88 69 LEU A N 1
ATOM 509 C CA . LEU A 1 69 ? -2.438 -7.595 1.988 1.00 97.88 69 LEU A CA 1
ATOM 510 C C . LEU A 1 69 ? -3.168 -8.450 3.037 1.00 97.88 69 LEU A C 1
ATOM 512 O O . LEU A 1 69 ? -4.376 -8.303 3.197 1.00 97.88 69 LEU A O 1
ATOM 516 N N . GLN A 1 70 ? -2.468 -9.289 3.805 1.00 96.50 70 GLN A N 1
ATOM 517 C CA . GLN A 1 70 ? -3.086 -10.063 4.884 1.00 96.50 70 GLN A CA 1
ATOM 518 C C . GLN A 1 70 ? -3.768 -9.150 5.918 1.00 96.50 70 GLN A C 1
ATOM 520 O O . GLN A 1 70 ? -3.149 -8.229 6.470 1.00 96.50 70 GLN A O 1
ATOM 525 N N . GLY A 1 71 ? -5.049 -9.427 6.180 1.00 94.69 71 GLY A N 1
ATOM 526 C CA . GLY A 1 71 ? -5.882 -8.679 7.127 1.00 94.69 71 GLY A CA 1
ATOM 527 C C . GLY A 1 71 ? -6.323 -7.292 6.644 1.00 94.69 71 GLY A C 1
ATOM 528 O O . GLY A 1 71 ? -6.817 -6.512 7.449 1.00 94.69 71 GLY A O 1
ATOM 529 N N . VAL A 1 72 ? -6.123 -6.959 5.365 1.00 97.19 72 VAL A N 1
ATOM 530 C CA . VAL A 1 72 ? -6.595 -5.702 4.765 1.00 97.19 72 VAL A CA 1
ATOM 531 C C . VAL A 1 72 ? -8.067 -5.836 4.364 1.00 97.19 72 VAL A C 1
ATOM 533 O O . VAL A 1 72 ? -8.437 -6.797 3.698 1.00 97.19 72 VAL A O 1
ATOM 536 N N . ASP A 1 73 ? -8.898 -4.849 4.709 1.00 97.06 73 ASP A N 1
ATOM 537 C CA . ASP A 1 73 ? -10.301 -4.797 4.278 1.00 97.06 73 ASP A CA 1
ATOM 538 C C . ASP A 1 73 ? -10.461 -4.223 2.862 1.00 97.06 73 ASP A C 1
ATOM 540 O O . ASP A 1 73 ? -11.349 -4.630 2.114 1.00 97.06 73 ASP A O 1
ATOM 544 N N . VAL A 1 74 ? -9.653 -3.213 2.512 1.00 97.12 74 VAL A N 1
ATOM 545 C CA . VAL A 1 74 ? -9.787 -2.448 1.262 1.00 97.12 74 VAL A CA 1
ATOM 546 C C . VAL A 1 74 ? -8.422 -2.190 0.636 1.00 97.12 74 VAL A C 1
ATOM 548 O O . VAL A 1 74 ? -7.504 -1.718 1.303 1.00 97.12 74 VAL A O 1
ATOM 551 N N . VAL A 1 75 ? -8.304 -2.420 -0.673 1.00 97.81 75 VAL A N 1
ATOM 552 C CA . VAL A 1 75 ? -7.123 -2.048 -1.466 1.00 97.81 75 VAL A CA 1
ATOM 553 C C . VAL A 1 75 ? -7.457 -0.857 -2.360 1.00 97.81 75 VAL A C 1
ATOM 555 O O . VAL A 1 75 ? -8.415 -0.895 -3.129 1.00 97.81 75 VAL A O 1
ATOM 558 N N . VAL A 1 76 ? -6.645 0.195 -2.286 1.00 98.25 76 VAL A N 1
ATOM 559 C CA . VAL A 1 76 ? -6.738 1.405 -3.110 1.00 98.25 76 VAL A CA 1
ATOM 560 C C . VAL A 1 76 ? -5.448 1.562 -3.907 1.00 98.25 76 VAL A C 1
ATOM 562 O O . VAL A 1 76 ? -4.348 1.548 -3.353 1.00 98.25 76 VAL A O 1
ATOM 565 N N . SER A 1 77 ? -5.570 1.736 -5.222 1.00 98.00 77 SER A N 1
ATOM 566 C CA . SER A 1 77 ? -4.430 1.949 -6.114 1.00 98.00 77 SER A CA 1
ATOM 567 C C . SER A 1 77 ? -4.473 3.346 -6.722 1.00 98.00 77 SER A C 1
ATOM 569 O O . SER A 1 77 ? -5.408 3.694 -7.437 1.00 98.00 77 SER A O 1
ATOM 571 N N . THR A 1 78 ? -3.435 4.13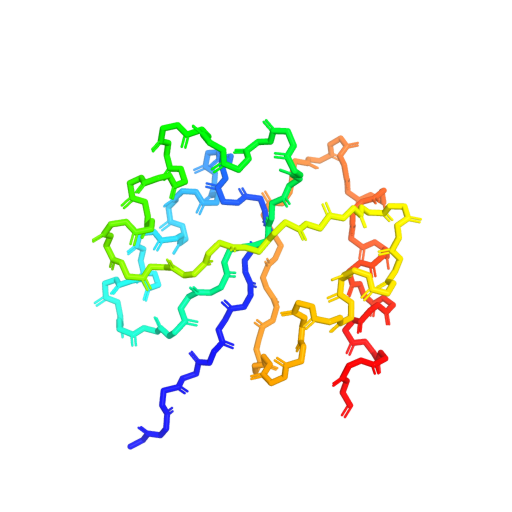9 -6.458 1.00 97.75 78 THR A N 1
ATOM 572 C CA . THR A 1 78 ? -3.202 5.457 -7.070 1.00 97.75 78 THR A CA 1
ATOM 573 C C . THR A 1 78 ? -1.887 5.471 -7.853 1.00 97.75 78 THR A C 1
ATOM 575 O O . THR A 1 78 ? -1.181 6.483 -7.893 1.00 97.75 78 THR A O 1
ATOM 578 N N . VAL A 1 79 ? -1.495 4.322 -8.411 1.00 96.38 79 VAL A N 1
ATOM 579 C CA . VAL A 1 79 ? -0.282 4.197 -9.230 1.00 96.38 79 VAL A CA 1
ATOM 580 C C . VAL A 1 79 ? -0.394 5.040 -10.502 1.00 96.38 79 VAL A C 1
ATOM 582 O O . VAL A 1 79 ? -1.485 5.272 -11.022 1.00 96.38 79 VAL A O 1
ATOM 585 N N . ALA A 1 80 ? 0.743 5.513 -11.010 1.00 94.06 80 ALA A N 1
ATOM 586 C CA . ALA A 1 80 ? 0.777 6.289 -12.246 1.00 94.06 80 ALA A CA 1
ATOM 587 C C . ALA A 1 80 ? 0.298 5.456 -13.447 1.00 94.06 80 ALA A C 1
ATOM 589 O O . ALA A 1 80 ? 0.488 4.240 -13.479 1.00 94.06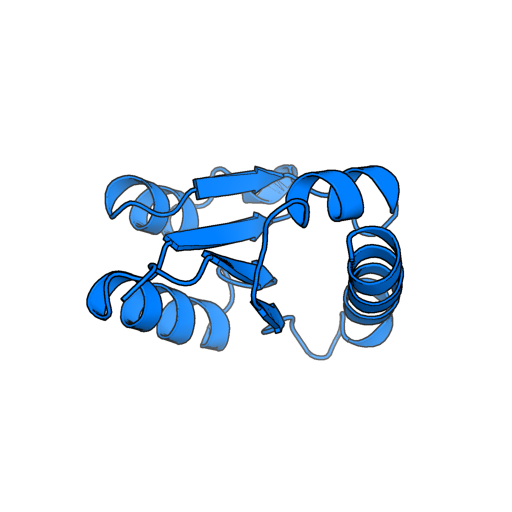 80 ALA A O 1
ATOM 590 N N . GLY A 1 81 ? -0.250 6.118 -14.472 1.00 93.12 81 GLY A N 1
ATOM 591 C CA . GLY A 1 81 ? -0.748 5.445 -15.680 1.00 93.12 81 GLY 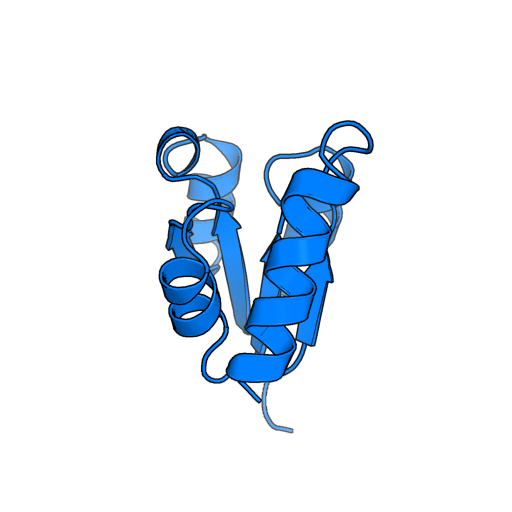A CA 1
ATOM 592 C C . GLY A 1 81 ? 0.313 4.610 -16.409 1.00 93.12 81 GLY A C 1
ATOM 593 O O . GLY A 1 81 ? -0.004 3.566 -16.968 1.00 93.12 81 GLY A O 1
ATOM 594 N N . THR A 1 82 ? 1.589 4.995 -16.325 1.00 93.44 82 THR A N 1
ATOM 595 C CA . THR A 1 82 ? 2.716 4.220 -16.877 1.00 93.44 82 THR A CA 1
ATOM 596 C C . THR A 1 82 ? 2.933 2.872 -16.186 1.00 93.44 82 THR A C 1
ATOM 598 O O . THR A 1 82 ? 3.536 1.981 -16.773 1.00 93.44 82 THR A O 1
ATOM 601 N N . ALA A 1 83 ? 2.431 2.703 -14.962 1.00 91.56 83 ALA A N 1
ATOM 602 C CA . ALA A 1 83 ? 2.521 1.475 -14.178 1.00 91.56 83 ALA A CA 1
ATOM 603 C C . ALA A 1 83 ? 1.167 0.755 -14.058 1.00 91.56 83 ALA A C 1
ATOM 605 O O . ALA A 1 83 ? 1.012 -0.118 -13.208 1.00 91.56 83 ALA A O 1
ATOM 606 N N . LEU A 1 84 ? 0.168 1.119 -14.873 1.00 90.75 84 LEU A N 1
ATOM 607 C CA . LEU A 1 84 ? -1.197 0.608 -14.733 1.00 90.75 84 LEU A CA 1
ATOM 608 C C . LEU A 1 84 ? -1.232 -0.926 -14.773 1.00 90.75 84 LEU A C 1
ATOM 610 O O . LEU A 1 84 ? -1.703 -1.556 -13.833 1.00 90.75 84 LEU A O 1
ATOM 614 N N . VAL A 1 85 ? -0.672 -1.528 -15.825 1.00 94.94 85 VAL A N 1
ATOM 615 C CA . VAL A 1 85 ? -0.666 -2.989 -15.991 1.00 94.94 85 VAL A CA 1
ATOM 616 C C . VAL A 1 85 ? 0.349 -3.645 -15.057 1.00 94.94 85 VAL A C 1
ATOM 618 O O . VAL A 1 85 ? 0.002 -4.587 -14.347 1.00 94.94 85 VAL A O 1
ATOM 621 N N . SER A 1 86 ? 1.582 -3.129 -15.024 1.00 94.81 86 SER A N 1
ATOM 622 C CA . SER A 1 86 ? 2.688 -3.730 -14.269 1.00 94.81 86 SER A CA 1
ATOM 623 C C . SER A 1 86 ? 2.495 -3.689 -12.754 1.00 94.81 86 SER A C 1
ATOM 625 O O . SER A 1 86 ? 3.051 -4.535 -12.069 1.00 94.81 86 SER A O 1
ATOM 627 N N . ALA A 1 87 ? 1.692 -2.762 -12.222 1.00 95.06 87 ALA A N 1
ATOM 628 C CA . ALA A 1 87 ? 1.377 -2.712 -10.796 1.00 95.06 87 ALA A CA 1
ATOM 629 C C . ALA A 1 87 ? -0.016 -3.263 -10.460 1.00 95.06 87 ALA A C 1
ATOM 631 O O . ALA A 1 87 ? -0.150 -4.017 -9.495 1.00 95.06 87 ALA A O 1
ATOM 632 N N . GLN A 1 88 ? -1.070 -2.924 -11.219 1.00 96.44 88 GLN A N 1
ATOM 633 C CA . GLN A 1 88 ? -2.428 -3.323 -10.820 1.00 96.44 88 GLN A CA 1
ATOM 634 C C . GLN A 1 88 ? -2.718 -4.804 -11.051 1.00 96.44 88 GLN A C 1
ATOM 636 O O . GLN A 1 88 ? -3.426 -5.396 -10.242 1.00 96.44 88 GLN A O 1
ATOM 641 N N . VAL A 1 89 ? -2.162 -5.432 -12.094 1.00 97.12 89 VAL A N 1
ATOM 642 C CA . VAL A 1 89 ? -2.383 -6.870 -12.319 1.00 97.12 89 VAL A CA 1
ATOM 643 C C . VAL A 1 89 ? -1.819 -7.709 -11.159 1.00 97.12 89 VAL A C 1
ATOM 645 O O . VAL A 1 89 ? -2.573 -8.530 -10.631 1.00 97.12 89 VAL A O 1
ATOM 648 N N . PRO A 1 90 ? -0.569 -7.498 -10.690 1.00 97.50 90 PRO A N 1
ATOM 649 C CA . PRO A 1 90 ? -0.076 -8.156 -9.478 1.00 97.50 90 PRO A CA 1
ATOM 650 C C . PRO A 1 90 ? -0.910 -7.853 -8.228 1.00 97.50 90 PRO A C 1
ATOM 652 O O . PRO A 1 90 ? -1.213 -8.772 -7.472 1.00 97.50 90 PRO A O 1
ATOM 655 N N . LEU A 1 91 ? -1.345 -6.600 -8.029 1.00 97.50 91 LEU A N 1
ATOM 656 C CA . LEU A 1 91 ? -2.199 -6.231 -6.889 1.00 97.50 91 LEU A CA 1
ATOM 657 C C . LEU A 1 91 ? -3.529 -6.996 -6.888 1.00 97.50 91 LEU A C 1
ATOM 659 O O . LEU A 1 91 ? -3.953 -7.463 -5.837 1.00 97.50 91 LEU A O 1
ATOM 663 N N . ILE A 1 92 ? -4.173 -7.159 -8.049 1.00 97.00 92 ILE A N 1
ATOM 664 C CA . ILE A 1 92 ? -5.435 -7.905 -8.179 1.00 97.00 92 ILE A CA 1
ATOM 665 C C . ILE A 1 92 ? -5.228 -9.389 -7.860 1.00 97.00 92 ILE A C 1
ATOM 667 O O . ILE A 1 92 ? -6.019 -9.975 -7.119 1.00 97.00 92 ILE A O 1
ATOM 671 N N . LYS A 1 93 ? -4.166 -10.003 -8.399 1.00 97.56 93 LYS A N 1
ATOM 672 C CA . LYS A 1 93 ? -3.836 -11.412 -8.125 1.00 97.56 93 LYS A CA 1
ATOM 673 C C . LYS A 1 93 ? -3.571 -11.642 -6.640 1.00 97.56 93 LYS A C 1
ATOM 675 O O . LYS A 1 93 ? -4.195 -12.512 -6.038 1.00 97.56 93 LYS A O 1
ATOM 680 N N . ALA A 1 94 ? -2.736 -10.795 -6.043 1.00 97.88 94 ALA A N 1
ATOM 681 C CA . ALA A 1 94 ? -2.400 -10.876 -4.632 1.00 97.88 94 ALA A CA 1
ATOM 682 C C . ALA A 1 94 ? -3.615 -10.628 -3.726 1.00 97.88 94 ALA A C 1
ATOM 684 O O . ALA A 1 94 ? -3.787 -11.333 -2.738 1.00 97.88 94 ALA A O 1
ATOM 685 N N . ALA A 1 95 ? -4.490 -9.677 -4.073 1.00 96.81 95 ALA A N 1
ATOM 686 C CA . ALA A 1 95 ? -5.723 -9.430 -3.326 1.00 96.81 95 ALA A CA 1
ATOM 687 C C . ALA A 1 95 ? -6.653 -10.649 -3.346 1.00 96.81 95 ALA A C 1
ATOM 689 O O . ALA A 1 95 ? -7.216 -11.001 -2.316 1.00 96.81 95 ALA A O 1
ATOM 690 N N . LYS A 1 96 ? -6.767 -11.338 -4.491 1.00 96.81 96 LYS A N 1
ATOM 691 C CA . LYS A 1 96 ? -7.520 -12.596 -4.586 1.00 96.81 96 LYS A CA 1
ATOM 692 C C . LYS A 1 96 ? -6.907 -13.704 -3.725 1.00 96.81 96 LYS A C 1
ATOM 694 O O . LYS A 1 96 ? -7.649 -14.498 -3.167 1.00 96.81 96 LYS A O 1
ATOM 699 N N . ALA A 1 97 ? -5.580 -13.788 -3.660 1.00 96.88 97 ALA A N 1
ATOM 700 C CA . ALA A 1 97 ? -4.882 -14.819 -2.893 1.00 96.88 97 ALA A CA 1
ATOM 701 C C . ALA A 1 97 ? -4.841 -14.543 -1.377 1.00 96.88 97 ALA A C 1
ATOM 703 O O . ALA A 1 97 ? -4.645 -15.473 -0.601 1.00 96.88 97 ALA A O 1
ATOM 704 N N . ALA A 1 98 ? -4.987 -13.282 -0.960 1.00 93.44 98 ALA A N 1
ATOM 705 C CA . ALA A 1 98 ? -4.994 -12.871 0.445 1.00 93.44 98 ALA A CA 1
ATOM 706 C C . ALA A 1 98 ? -6.392 -12.891 1.096 1.00 93.44 98 ALA A C 1
ATOM 708 O O . ALA A 1 98 ? -6.472 -12.756 2.319 1.00 93.44 98 ALA A O 1
ATOM 709 N N . ALA A 1 99 ? -7.451 -13.007 0.286 1.00 78.06 99 ALA A N 1
ATOM 710 C CA . ALA A 1 99 ? -8.845 -13.129 0.717 1.00 78.06 99 ALA A CA 1
ATOM 711 C C . ALA A 1 99 ? -9.174 -14.557 1.170 1.00 78.06 99 ALA A C 1
ATOM 713 O O . ALA A 1 99 ? -9.911 -14.683 2.173 1.00 78.06 99 ALA A O 1
#

Solvent-accessible surface area (backbone atoms only — not comparable to full-atom values): 5444 Å² total; per-residue (Å²): 132,84,74,54,29,35,36,32,33,28,43,86,38,81,68,14,41,56,52,56,52,50,40,49,72,73,62,36,48,39,33,37,43,35,45,62,94,53,57,80,38,68,68,50,49,53,42,37,77,68,67,33,45,80,40,68,33,45,67,91,36,52,67,47,40,23,64,69,41,54,86,48,76,42,82,45,79,42,59,54,80,93,38,45,66,67,46,46,52,41,49,53,55,19,52,64,74,42,106